Protein AF-A0AAJ2A4D0-F1 (afdb_monomer_lite)

Radius of gyration: 14.12 Å; chains: 1; bounding box: 25×29×46 Å

pLDDT: mean 86.73, std 11.44, range [44.03, 96.62]

Sequence (60 aa):
MTEHRAVYGYLVCTDINAKNSYGGYTGAKRRWFLIRNGAVVRYGERPMYVGHVAPCMRAP

Secondary structure (DSSP, 8-state):
--------SEEEEEEEEEE-TTS-EEEEEEEEEEEETTEEEEEESSPPPBTTB-TTPPP-

Foldseek 3Di:
DDDPDDDDADKDWAWDFDADPVRDTPDTAIKIFGDDPNDGPDIDRDFDDPDNDRVRDDDD

Structure (mmCIF, N/CA/C/O backbone):
data_AF-A0AAJ2A4D0-F1
#
_entry.id   AF-A0AAJ2A4D0-F1
#
loop_
_atom_site.group_PDB
_atom_site.id
_atom_site.type_symbol
_atom_site.label_atom_id
_atom_site.label_alt_id
_atom_site.label_comp_id
_atom_site.label_asym_id
_atom_site.label_entity_id
_atom_site.label_seq_id
_atom_site.pdbx_PDB_ins_code
_atom_site.Cartn_x
_atom_site.Cartn_y
_atom_site.Cartn_z
_atom_site.occupancy
_atom_site.B_iso_or_equiv
_atom_site.auth_seq_id
_atom_site.auth_comp_id
_atom_site.auth_asym_id
_atom_site.auth_atom_id
_atom_site.pdbx_PDB_model_num
ATOM 1 N N . MET A 1 1 ? 2.739 8.710 29.352 1.00 44.03 1 MET A N 1
ATOM 2 C CA . MET A 1 1 ? 2.340 7.413 28.767 1.00 44.03 1 MET A CA 1
ATOM 3 C C . MET A 1 1 ? 1.736 7.697 27.407 1.00 44.03 1 MET A C 1
ATOM 5 O O . MET A 1 1 ? 0.699 8.344 27.352 1.00 44.03 1 MET A O 1
ATOM 9 N N . THR A 1 2 ? 2.410 7.332 26.320 1.00 5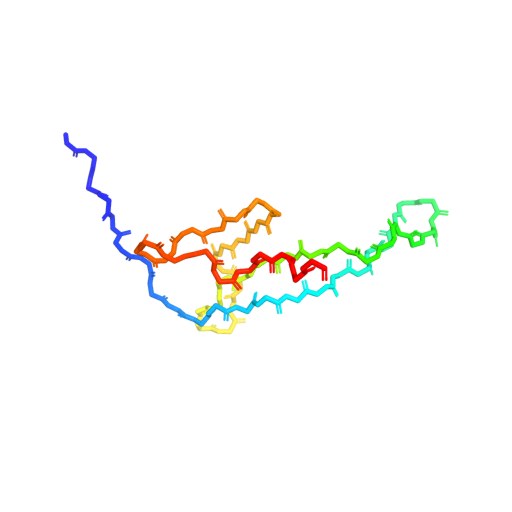7.19 2 THR A N 1
ATOM 10 C CA . THR A 1 2 ? 1.879 7.555 24.968 1.00 57.19 2 THR A CA 1
ATOM 11 C C . THR A 1 2 ? 0.962 6.385 24.634 1.00 57.19 2 THR A C 1
ATOM 13 O O . THR A 1 2 ? 1.417 5.249 24.541 1.00 57.19 2 THR A O 1
ATOM 16 N N . GLU A 1 3 ? -0.339 6.638 24.535 1.00 62.28 3 GLU A N 1
ATOM 17 C CA . GLU A 1 3 ? -1.332 5.606 24.243 1.00 62.28 3 GLU A CA 1
ATOM 18 C C . GLU A 1 3 ? -1.172 5.145 22.783 1.00 62.28 3 GLU A C 1
ATOM 20 O O . GLU A 1 3 ? -1.430 5.897 21.838 1.00 62.28 3 GLU A O 1
ATOM 25 N N . HIS A 1 4 ? -0.711 3.912 22.570 1.00 69.00 4 HIS A N 1
ATOM 26 C CA . HIS A 1 4 ? -0.649 3.322 21.236 1.00 69.00 4 HIS A CA 1
ATOM 27 C C . HIS A 1 4 ? -2.054 2.902 20.803 1.00 69.00 4 HIS A C 1
ATOM 29 O O . HIS A 1 4 ? -2.486 1.775 21.034 1.00 69.00 4 HIS A O 1
ATOM 35 N N . ARG A 1 5 ? -2.786 3.819 20.165 1.00 79.06 5 ARG A N 1
ATOM 36 C CA . ARG A 1 5 ? -4.097 3.499 19.595 1.00 79.06 5 ARG A CA 1
ATOM 37 C C . ARG A 1 5 ? -3.960 2.517 18.439 1.00 79.06 5 ARG A C 1
ATOM 39 O O . ARG A 1 5 ? -3.279 2.795 17.447 1.00 79.06 5 ARG A O 1
ATOM 46 N N . ALA A 1 6 ? -4.657 1.392 18.561 1.00 80.44 6 ALA A N 1
ATOM 47 C CA . ALA A 1 6 ? -4.820 0.440 17.475 1.00 80.44 6 ALA A CA 1
ATOM 48 C C . ALA A 1 6 ? -5.492 1.120 16.272 1.00 80.44 6 ALA A C 1
ATOM 50 O O . ALA A 1 6 ? -6.455 1.879 16.417 1.00 80.44 6 ALA A O 1
ATOM 51 N N . VAL A 1 7 ? -4.975 0.849 15.073 1.00 84.44 7 VAL A N 1
ATOM 52 C CA . VAL A 1 7 ? -5.567 1.316 13.816 1.00 84.44 7 VAL A CA 1
ATOM 53 C C . VAL A 1 7 ? -6.142 0.116 13.089 1.00 84.44 7 VAL A C 1
ATOM 55 O O . VAL A 1 7 ? -5.420 -0.824 12.771 1.00 84.44 7 VAL A O 1
ATOM 58 N N . TYR A 1 8 ? -7.440 0.173 12.817 1.00 88.12 8 TYR A N 1
ATOM 59 C CA . TYR A 1 8 ? -8.176 -0.876 12.121 1.00 88.12 8 TYR A CA 1
ATOM 60 C C . TYR A 1 8 ? -8.437 -0.467 10.670 1.00 88.12 8 TYR A C 1
ATOM 62 O O . TYR A 1 8 ? -8.678 0.709 10.387 1.00 88.12 8 TYR A O 1
ATOM 70 N N . GLY A 1 9 ? -8.395 -1.433 9.756 1.00 92.31 9 GLY A N 1
ATOM 71 C CA . GLY A 1 9 ? -8.624 -1.223 8.329 1.00 92.31 9 GLY A CA 1
ATOM 72 C C . GLY A 1 9 ? -8.273 -2.461 7.508 1.00 92.31 9 GLY A C 1
ATOM 73 O O . GLY A 1 9 ? -7.930 -3.504 8.060 1.00 92.31 9 GLY A O 1
ATOM 74 N N . TYR A 1 10 ? -8.333 -2.321 6.188 1.00 92.56 10 TYR A N 1
ATOM 75 C CA . TYR A 1 10 ? -7.947 -3.359 5.238 1.00 92.56 10 TYR A CA 1
ATOM 76 C C . TYR A 1 10 ? -6.484 -3.189 4.850 1.00 92.56 10 TYR A C 1
ATOM 78 O O . TYR A 1 10 ? -6.087 -2.120 4.382 1.00 92.56 10 TYR A O 1
ATOM 86 N N . LEU A 1 11 ? -5.686 -4.235 5.046 1.00 92.25 11 LEU A N 1
ATOM 87 C CA . LEU A 1 11 ? -4.294 -4.256 4.619 1.00 92.25 11 LEU A CA 1
ATOM 88 C C . LEU A 1 11 ? -4.195 -4.824 3.204 1.00 92.25 11 LEU A C 1
ATOM 90 O O . LEU A 1 11 ? -4.656 -5.932 2.944 1.00 92.25 11 LEU A O 1
ATOM 94 N N . VAL A 1 12 ? -3.551 -4.081 2.309 1.00 92.56 12 VAL A N 1
ATOM 95 C CA . VAL A 1 12 ? -3.297 -4.500 0.929 1.00 92.56 12 VAL A CA 1
ATOM 96 C C . VAL A 1 12 ? -1.796 -4.512 0.681 1.00 92.56 12 VAL A C 1
ATOM 98 O O . VAL A 1 12 ? -1.133 -3.489 0.857 1.00 92.56 12 VAL A O 1
ATOM 101 N N . CYS A 1 13 ? -1.268 -5.654 0.245 1.00 91.88 13 CYS A N 1
ATOM 102 C CA . CYS A 1 13 ? 0.091 -5.776 -0.271 1.00 91.88 13 CYS A CA 1
ATOM 103 C C . CYS A 1 13 ? 0.028 -5.750 -1.800 1.00 91.88 13 CYS A C 1
ATOM 105 O O . CYS A 1 13 ? -0.686 -6.552 -2.397 1.00 91.88 13 CYS A O 1
ATOM 107 N N . THR A 1 14 ? 0.764 -4.849 -2.444 1.00 91.50 14 THR A N 1
ATOM 108 C CA . THR A 1 14 ? 0.774 -4.763 -3.909 1.00 91.50 14 THR A CA 1
ATOM 109 C C . THR A 1 14 ? 2.118 -4.272 -4.430 1.00 91.50 14 THR A C 1
ATOM 111 O O . THR A 1 14 ? 2.854 -3.569 -3.732 1.00 91.50 14 THR A O 1
ATOM 114 N N . ASP A 1 15 ? 2.461 -4.673 -5.648 1.00 92.75 15 ASP A N 1
ATOM 115 C CA . ASP A 1 15 ? 3.647 -4.207 -6.352 1.00 92.75 15 ASP A CA 1
ATOM 116 C C . ASP A 1 15 ? 3.290 -2.960 -7.172 1.00 92.75 15 ASP A C 1
ATOM 118 O O . ASP A 1 15 ? 2.468 -3.002 -8.085 1.00 92.75 15 ASP A O 1
ATOM 122 N N . ILE A 1 16 ? 3.906 -1.826 -6.830 1.00 92.50 16 ILE A N 1
ATOM 123 C CA . ILE A 1 16 ? 3.678 -0.542 -7.496 1.00 92.50 16 ILE A CA 1
ATOM 124 C C . ILE A 1 16 ? 4.857 -0.219 -8.391 1.00 92.50 16 ILE A C 1
ATOM 126 O O . ILE A 1 16 ? 5.997 -0.144 -7.934 1.00 92.50 16 ILE A O 1
ATOM 130 N N . ASN A 1 17 ? 4.557 0.055 -9.656 1.00 94.69 17 ASN A N 1
ATOM 131 C CA . ASN A 1 17 ? 5.500 0.647 -10.586 1.00 94.69 17 ASN A CA 1
ATOM 132 C C . ASN A 1 17 ? 5.162 2.130 -10.788 1.00 94.69 17 ASN A C 1
ATOM 134 O O . ASN A 1 17 ? 4.245 2.476 -11.531 1.00 94.69 17 ASN A O 1
ATOM 138 N N . ALA A 1 18 ? 5.884 3.007 -10.092 1.00 92.75 18 ALA A N 1
ATOM 139 C CA . ALA A 1 18 ? 5.643 4.446 -10.140 1.00 92.75 18 ALA A CA 1
ATOM 140 C C . ALA A 1 18 ? 6.519 5.130 -11.199 1.00 92.75 18 ALA A C 1
ATOM 142 O O . ALA A 1 18 ? 7.707 4.811 -11.341 1.00 92.75 18 ALA A O 1
ATOM 143 N N . LYS A 1 19 ? 5.928 6.103 -11.898 1.00 96.62 19 LYS A N 1
ATOM 144 C CA . LYS A 1 19 ? 6.611 6.998 -12.837 1.00 96.62 19 LYS A CA 1
ATOM 145 C C . LYS A 1 19 ? 7.380 8.080 -12.069 1.00 96.62 19 LYS A C 1
ATOM 147 O O . LYS A 1 19 ? 6.848 8.653 -11.121 1.00 96.62 19 LYS A O 1
ATOM 152 N N . ASN A 1 20 ? 8.620 8.351 -12.464 1.00 93.62 20 ASN A N 1
ATOM 153 C CA . ASN A 1 20 ? 9.438 9.433 -11.916 1.00 93.62 20 ASN A CA 1
ATOM 154 C C . ASN A 1 20 ? 9.240 10.750 -12.694 1.00 93.62 20 ASN A C 1
ATOM 156 O O . ASN A 1 20 ? 8.575 10.793 -13.731 1.00 93.62 20 ASN A O 1
ATOM 160 N N . SER A 1 21 ? 9.846 11.832 -12.201 1.00 96.19 21 SER A N 1
ATOM 161 C CA . SER A 1 21 ? 9.784 13.167 -12.818 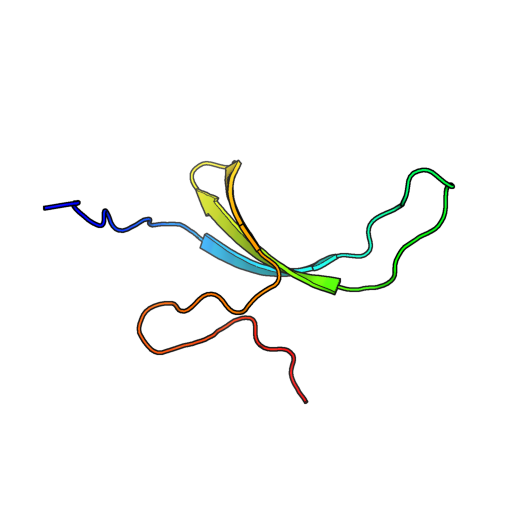1.00 96.19 21 SER A CA 1
ATOM 162 C C . SER A 1 21 ? 10.429 13.250 -14.207 1.00 96.19 21 SER A C 1
ATOM 164 O O . SER A 1 21 ? 10.099 14.153 -14.967 1.00 96.19 21 SER A O 1
ATOM 166 N N . TYR A 1 22 ? 11.299 12.302 -14.565 1.00 96.19 22 TY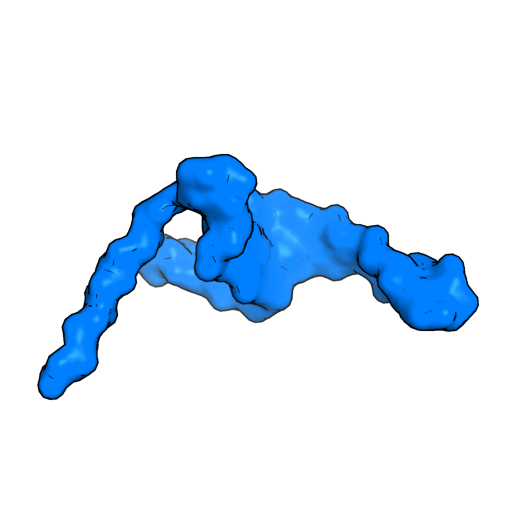R A N 1
ATOM 167 C CA . TYR A 1 22 ? 11.964 12.225 -15.873 1.00 96.19 22 TYR A CA 1
ATOM 168 C C . TYR A 1 22 ? 11.150 11.460 -16.924 1.00 96.19 22 TYR A C 1
ATOM 170 O O . TYR A 1 22 ? 11.604 11.279 -18.049 1.00 96.19 22 TYR A O 1
ATOM 178 N N . GLY A 1 23 ? 9.956 10.977 -16.575 1.00 95.12 23 GLY A N 1
ATOM 179 C CA . GLY A 1 23 ? 9.081 10.271 -17.505 1.00 95.12 23 GLY A CA 1
ATOM 180 C C . GLY A 1 23 ? 9.226 8.746 -17.508 1.00 95.12 23 GLY A C 1
ATOM 181 O O . GLY A 1 23 ? 8.405 8.076 -18.130 1.00 95.12 23 GLY A O 1
ATOM 182 N N . GLY A 1 24 ? 10.209 8.196 -16.792 1.00 96.62 24 GLY A N 1
ATOM 183 C CA . GLY A 1 24 ? 10.484 6.760 -16.731 1.00 96.62 24 GLY A CA 1
ATOM 184 C C . GLY A 1 24 ? 9.798 6.054 -15.560 1.00 96.62 24 GLY A C 1
ATOM 185 O O . GLY A 1 24 ? 9.515 6.653 -14.523 1.00 96.62 24 GLY A O 1
ATOM 186 N N . TYR A 1 25 ? 9.561 4.753 -15.708 1.00 96.25 25 TYR A N 1
ATOM 187 C CA . TYR A 1 25 ? 9.088 3.886 -14.630 1.00 96.25 25 TYR A CA 1
ATOM 188 C C . TYR A 1 25 ? 10.253 3.400 -13.762 1.00 96.25 25 TYR A C 1
ATOM 190 O O . TYR A 1 25 ? 11.318 3.064 -14.269 1.00 96.25 25 TYR A O 1
ATOM 198 N N . THR A 1 26 ? 10.051 3.356 -12.446 1.00 94.31 26 THR A N 1
ATOM 199 C CA . THR A 1 26 ? 11.117 3.051 -11.470 1.00 94.31 26 THR A CA 1
ATOM 200 C C . THR A 1 26 ? 11.237 1.567 -11.108 1.00 94.31 26 THR A C 1
ATOM 202 O O . THR A 1 26 ? 12.046 1.211 -10.250 1.00 94.31 26 THR A O 1
ATOM 205 N N . GLY A 1 27 ? 10.444 0.711 -11.759 1.00 93.81 27 GLY A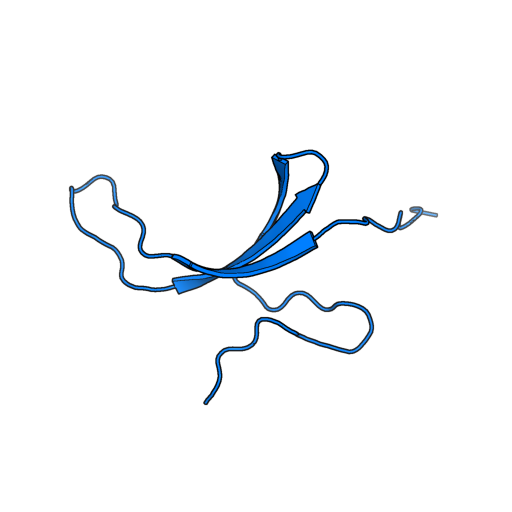 N 1
ATOM 206 C CA . GLY A 1 27 ? 10.372 -0.723 -11.493 1.00 93.81 27 GLY A CA 1
ATOM 207 C C . GLY A 1 27 ? 9.329 -1.074 -10.430 1.00 93.81 27 GLY A C 1
ATOM 208 O O . GLY A 1 27 ? 8.902 -0.233 -9.639 1.00 93.81 27 GLY A O 1
ATOM 209 N N . ALA A 1 28 ? 8.904 -2.339 -10.424 1.00 92.75 28 ALA A N 1
ATOM 210 C CA . ALA A 1 28 ? 7.912 -2.846 -9.483 1.00 92.75 28 ALA A CA 1
ATOM 211 C C . ALA A 1 28 ? 8.487 -2.933 -8.058 1.00 92.75 28 ALA A C 1
ATOM 213 O O . ALA A 1 28 ? 9.426 -3.693 -7.785 1.00 92.75 28 ALA A O 1
ATOM 214 N N . LYS A 1 29 ? 7.901 -2.160 -7.141 1.00 90.62 29 LYS A N 1
ATOM 215 C CA . LYS A 1 29 ? 8.266 -2.124 -5.722 1.00 90.62 29 LYS A CA 1
ATOM 216 C C . LYS A 1 29 ? 7.101 -2.611 -4.874 1.00 90.62 29 LYS A C 1
ATOM 218 O O . LYS A 1 29 ? 6.017 -2.026 -4.918 1.00 90.62 29 LYS A O 1
ATOM 223 N N . ARG A 1 30 ? 7.342 -3.637 -4.059 1.00 91.06 30 ARG A N 1
ATOM 224 C CA . ARG A 1 30 ? 6.365 -4.127 -3.086 1.00 91.06 30 ARG A CA 1
ATOM 225 C C . ARG A 1 30 ? 6.096 -3.047 -2.045 1.00 91.06 30 ARG A C 1
ATOM 227 O O . ARG A 1 30 ? 7.026 -2.533 -1.427 1.00 91.06 30 ARG A O 1
ATOM 234 N N . ARG A 1 31 ? 4.823 -2.729 -1.833 1.00 92.25 31 ARG A N 1
ATOM 235 C CA . ARG A 1 31 ? 4.357 -1.811 -0.793 1.00 92.25 31 ARG A CA 1
ATOM 236 C C . ARG A 1 31 ? 3.143 -2.372 -0.076 1.00 92.25 31 ARG A C 1
ATOM 238 O O . ARG A 1 31 ? 2.443 -3.242 -0.596 1.00 92.25 31 ARG A O 1
ATOM 245 N N . TRP A 1 32 ? 2.900 -1.847 1.116 1.00 93.56 32 TRP A N 1
ATOM 246 C CA . TRP A 1 32 ? 1.684 -2.106 1.872 1.00 93.56 32 TRP A CA 1
ATOM 247 C C . TRP A 1 32 ? 0.891 -0.821 2.077 1.00 93.56 32 TRP A C 1
ATOM 249 O O . TRP A 1 32 ? 1.468 0.260 2.215 1.00 93.56 32 TRP A O 1
ATOM 259 N N . PHE A 1 33 ? -0.431 -0.961 2.111 1.00 94.31 33 PHE A N 1
ATOM 260 C CA . PHE A 1 33 ? -1.388 0.118 2.330 1.00 94.31 33 PHE A CA 1
ATOM 261 C C . PHE A 1 33 ? -2.428 -0.329 3.344 1.00 94.31 33 PHE A C 1
ATOM 263 O O . PHE A 1 33 ? -2.990 -1.414 3.217 1.00 94.31 33 PHE A O 1
ATOM 270 N N . LEU A 1 34 ? -2.701 0.518 4.330 1.00 94.50 34 LEU A N 1
ATOM 271 C CA . LEU A 1 34 ? -3.841 0.371 5.220 1.00 94.50 34 LEU A CA 1
ATOM 272 C C . LEU A 1 34 ? -4.945 1.301 4.729 1.00 94.50 34 LEU A C 1
ATOM 274 O O . LEU A 1 34 ? -4.782 2.523 4.752 1.00 94.50 34 LEU A O 1
ATOM 278 N N . ILE A 1 35 ? -6.052 0.718 4.285 1.00 95.69 35 ILE A N 1
ATOM 279 C CA . ILE A 1 35 ? -7.207 1.435 3.752 1.00 95.69 35 ILE A CA 1
ATOM 280 C C . ILE A 1 35 ? -8.322 1.426 4.795 1.00 95.69 35 ILE A C 1
ATOM 282 O O . ILE A 1 35 ? -8.680 0.380 5.339 1.00 95.69 35 ILE A O 1
ATOM 286 N N . ARG A 1 36 ? -8.899 2.595 5.069 1.00 95.69 36 ARG A N 1
ATOM 287 C CA . ARG A 1 36 ? -10.053 2.762 5.955 1.00 95.69 36 ARG A CA 1
ATOM 288 C C . ARG A 1 36 ? -10.964 3.835 5.374 1.00 95.69 36 ARG A C 1
ATOM 290 O O . ARG A 1 36 ? -10.489 4.910 5.027 1.00 95.69 36 ARG A O 1
ATOM 297 N N . ASN A 1 37 ? -12.263 3.548 5.280 1.00 96.19 37 ASN A N 1
ATOM 298 C CA . ASN A 1 37 ? -13.276 4.476 4.757 1.00 96.19 37 ASN A CA 1
ATOM 299 C C . ASN A 1 37 ? -12.921 5.047 3.367 1.00 96.19 37 ASN A C 1
ATOM 301 O O . ASN A 1 37 ? -13.035 6.246 3.137 1.00 96.19 37 ASN A O 1
ATOM 305 N N . GLY A 1 38 ? -12.431 4.197 2.459 1.00 95.69 38 GLY A N 1
ATOM 306 C CA . GLY A 1 38 ? -12.069 4.600 1.093 1.00 95.69 38 GLY A CA 1
ATOM 307 C C . GLY A 1 38 ? -10.758 5.387 0.962 1.00 95.69 38 GLY A C 1
ATOM 308 O O . GLY A 1 38 ? -10.395 5.754 -0.149 1.00 95.69 38 GLY A O 1
ATOM 309 N N . ALA A 1 39 ? -10.025 5.616 2.057 1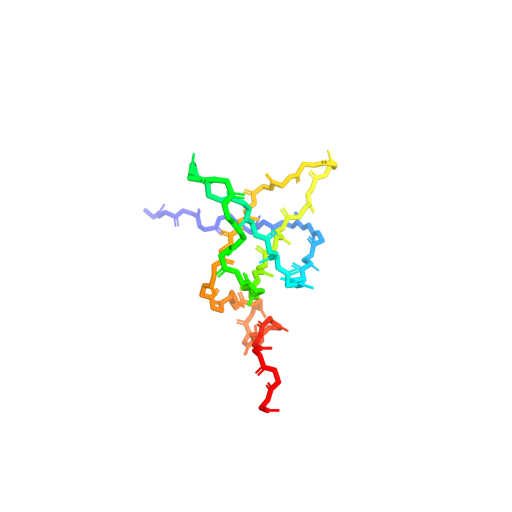.00 96.44 39 ALA A N 1
ATOM 310 C CA . ALA A 1 39 ? -8.769 6.360 2.053 1.00 96.44 39 ALA A CA 1
ATOM 311 C C . ALA A 1 39 ? -7.589 5.513 2.545 1.00 96.44 39 ALA A C 1
ATOM 313 O O . ALA A 1 39 ? -7.729 4.674 3.438 1.00 96.44 39 ALA A O 1
ATOM 314 N N . VAL A 1 40 ? -6.401 5.777 1.996 1.00 95.25 40 VAL A N 1
ATOM 315 C CA . VAL A 1 40 ? -5.138 5.258 2.535 1.00 95.25 40 VAL A CA 1
ATOM 316 C C . VAL A 1 40 ? -4.802 6.036 3.803 1.00 95.25 40 VAL A C 1
ATOM 318 O O . VAL A 1 40 ? -4.521 7.229 3.746 1.00 95.25 40 VAL A O 1
ATOM 321 N N . VAL A 1 41 ? -4.802 5.357 4.949 1.00 95.25 41 VAL A N 1
ATOM 322 C CA . VAL A 1 41 ? -4.481 5.966 6.250 1.00 95.25 41 VAL A CA 1
ATOM 323 C C . VAL A 1 41 ? -3.044 5.701 6.692 1.00 95.25 41 VAL A C 1
ATOM 325 O O . VAL A 1 41 ? -2.509 6.451 7.504 1.00 95.25 41 VAL A O 1
ATOM 328 N N . ARG A 1 42 ? -2.407 4.641 6.176 1.00 92.81 42 ARG A N 1
ATOM 329 C CA . ARG A 1 42 ? -0.981 4.327 6.376 1.00 92.81 42 ARG A CA 1
ATOM 330 C C . ARG A 1 42 ? -0.430 3.585 5.164 1.00 92.81 42 ARG A C 1
ATOM 332 O O . ARG A 1 42 ? -1.172 2.866 4.500 1.00 92.81 42 ARG A O 1
ATOM 339 N N . TYR A 1 43 ? 0.862 3.728 4.903 1.00 93.44 43 TYR A N 1
ATOM 340 C CA . TYR A 1 43 ? 1.561 2.984 3.859 1.00 93.44 43 TYR A CA 1
ATOM 341 C C . TYR A 1 43 ? 3.049 2.854 4.186 1.00 93.44 43 TYR A C 1
ATOM 343 O O . TYR A 1 43 ? 3.579 3.602 5.009 1.00 93.44 43 TYR A O 1
ATOM 351 N N . GLY A 1 44 ? 3.736 1.935 3.512 1.00 91.69 44 GLY A N 1
ATOM 352 C CA . GLY A 1 44 ? 5.179 1.796 3.659 1.00 91.69 44 GLY A CA 1
ATOM 353 C C . GLY A 1 44 ? 5.812 0.785 2.713 1.00 91.69 44 GLY A C 1
ATOM 354 O O . GLY A 1 44 ? 5.137 0.047 1.995 1.00 91.69 44 GLY A O 1
ATOM 355 N N . GLU A 1 45 ? 7.144 0.789 2.719 1.00 87.50 45 GLU A N 1
ATOM 356 C CA . GLU A 1 45 ? 7.989 -0.136 1.949 1.00 87.50 45 GLU A CA 1
ATOM 357 C C . GLU A 1 45 ? 8.613 -1.222 2.836 1.00 87.50 45 GLU A C 1
ATOM 359 O O . GLU A 1 45 ? 8.834 -2.343 2.390 1.00 87.50 45 GLU A O 1
ATOM 364 N N . ARG A 1 46 ? 8.886 -0.904 4.110 1.00 86.12 46 ARG A N 1
ATOM 365 C CA . ARG A 1 46 ? 9.384 -1.877 5.094 1.00 86.12 46 ARG A CA 1
ATOM 366 C C . ARG A 1 46 ? 8.255 -2.787 5.573 1.00 86.12 46 ARG A C 1
ATOM 368 O O . ARG A 1 46 ? 7.116 -2.326 5.598 1.00 86.12 46 ARG A O 1
ATOM 375 N N . PRO A 1 47 ? 8.541 -4.021 6.018 1.00 84.44 47 PRO A N 1
ATOM 376 C CA . PRO A 1 47 ? 7.517 -4.909 6.552 1.00 84.44 47 PRO A CA 1
ATOM 377 C C . PRO A 1 47 ? 6.731 -4.243 7.687 1.00 84.44 47 PRO A C 1
ATOM 379 O O . PRO A 1 47 ? 7.310 -3.783 8.672 1.00 84.44 47 PRO A O 1
ATOM 382 N N . MET A 1 48 ? 5.410 -4.182 7.536 1.00 83.44 48 MET A N 1
ATOM 383 C CA . MET A 1 48 ? 4.509 -3.887 8.645 1.00 83.44 48 MET A CA 1
ATOM 384 C C . MET A 1 48 ? 4.246 -5.184 9.396 1.00 83.44 48 MET A C 1
ATOM 386 O O . MET A 1 48 ? 3.911 -6.188 8.771 1.00 83.44 48 MET A O 1
ATOM 390 N N . TYR A 1 49 ? 4.351 -5.144 10.720 1.00 83.56 49 TYR A N 1
ATOM 391 C CA . TYR A 1 49 ? 3.941 -6.251 11.570 1.00 83.56 49 TYR A CA 1
ATOM 392 C C . TYR A 1 49 ? 2.495 -6.039 12.024 1.00 83.56 49 TYR A C 1
ATOM 394 O O . TYR A 1 49 ? 2.162 -5.001 12.599 1.00 83.56 49 TYR A O 1
ATOM 402 N N . VAL A 1 50 ? 1.633 -7.015 11.743 1.00 82.44 50 VAL A N 1
ATOM 403 C CA . VAL A 1 50 ? 0.278 -7.111 12.297 1.00 82.44 50 VAL A CA 1
ATOM 404 C C . VAL A 1 50 ? 0.330 -8.205 13.358 1.00 82.44 50 VAL A C 1
ATOM 406 O O . VAL A 1 50 ? 0.366 -9.393 13.041 1.00 82.44 50 VAL A O 1
ATOM 409 N N . GLY A 1 51 ? 0.445 -7.801 14.625 1.00 81.62 51 GLY A N 1
ATOM 410 C CA . GLY A 1 51 ? 0.844 -8.722 15.691 1.00 81.62 51 GLY A CA 1
ATOM 411 C C . GLY A 1 51 ? 2.265 -9.244 15.448 1.00 81.62 51 GLY A C 1
ATOM 412 O O . GLY A 1 51 ? 3.189 -8.452 15.278 1.00 81.62 51 GLY A O 1
ATOM 413 N N . HIS A 1 52 ? 2.430 -10.568 15.389 1.00 79.31 52 HIS A N 1
ATOM 414 C CA . HIS A 1 52 ? 3.720 -11.233 15.144 1.00 79.31 52 HIS A CA 1
ATOM 415 C C . HIS A 1 52 ? 3.963 -11.614 13.672 1.00 79.31 52 HIS A C 1
ATOM 417 O O . HIS A 1 52 ? 4.937 -12.296 13.368 1.00 79.31 52 HIS A O 1
ATOM 423 N N . VAL A 1 53 ? 3.092 -11.192 12.749 1.00 80.50 53 VAL A N 1
ATOM 424 C CA . VAL A 1 53 ? 3.154 -11.587 11.333 1.00 80.50 53 VAL A CA 1
ATOM 425 C C . VAL A 1 53 ? 3.538 -10.396 10.461 1.00 80.50 53 VAL A C 1
ATOM 427 O O . VAL A 1 53 ? 3.005 -9.302 10.639 1.00 80.50 53 VAL A O 1
ATOM 430 N N . ALA A 1 54 ? 4.424 -10.618 9.487 1.00 82.88 54 ALA A N 1
ATOM 431 C CA . ALA A 1 54 ? 4.782 -9.651 8.448 1.00 82.88 54 ALA A CA 1
ATOM 432 C C . ALA A 1 54 ? 4.162 -10.055 7.090 1.00 82.88 54 ALA A C 1
ATOM 434 O O . ALA A 1 54 ? 4.816 -10.702 6.272 1.00 82.88 54 ALA A O 1
ATOM 435 N N . PRO A 1 55 ? 2.894 -9.696 6.822 1.00 78.38 55 PRO A N 1
ATOM 436 C CA . PRO A 1 55 ? 2.129 -10.223 5.686 1.00 78.38 55 PRO A CA 1
ATOM 437 C C . PRO A 1 55 ? 2.625 -9.768 4.306 1.00 78.38 55 PRO A C 1
ATOM 439 O O . PRO A 1 55 ? 2.370 -10.445 3.317 1.00 78.38 55 PRO A O 1
ATOM 442 N N . CYS A 1 56 ? 3.336 -8.640 4.210 1.00 82.12 56 CYS A N 1
ATOM 443 C CA . CYS A 1 56 ? 3.774 -8.085 2.923 1.00 82.12 56 CYS A CA 1
ATOM 444 C C . CYS A 1 56 ? 5.240 -8.385 2.579 1.00 82.12 56 CYS A C 1
ATOM 446 O O . CYS A 1 56 ? 5.830 -7.668 1.766 1.00 82.12 56 CYS A O 1
ATOM 448 N N . MET A 1 57 ? 5.833 -9.427 3.174 1.00 77.56 57 MET A N 1
ATOM 449 C CA . MET A 1 57 ? 7.157 -9.897 2.763 1.00 77.56 57 MET A CA 1
ATOM 450 C C . MET A 1 57 ? 7.133 -10.339 1.294 1.00 77.56 57 MET A C 1
ATOM 452 O O . MET A 1 57 ? 6.136 -10.863 0.788 1.00 77.56 57 MET A O 1
ATOM 456 N N . ARG A 1 58 ? 8.221 -10.058 0.573 1.00 69.00 58 ARG A N 1
ATOM 457 C CA . ARG A 1 58 ? 8.392 -10.571 -0.787 1.00 69.00 58 ARG A CA 1
ATOM 458 C C . ARG A 1 58 ? 8.578 -12.084 -0.668 1.00 69.00 58 ARG A C 1
ATOM 460 O O . ARG A 1 58 ? 9.369 -12.516 0.166 1.00 69.00 58 ARG A O 1
ATOM 467 N N . ALA A 1 59 ? 7.818 -12.860 -1.440 1.00 59.38 59 ALA A N 1
ATOM 468 C CA . ALA A 1 59 ? 8.106 -14.283 -1.571 1.00 59.38 59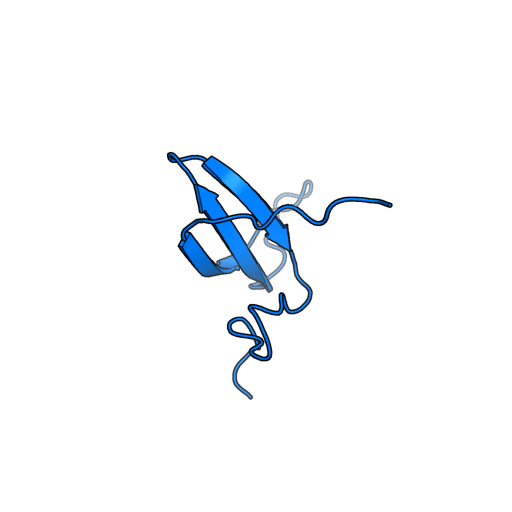 ALA A CA 1
ATOM 469 C C . ALA A 1 59 ? 9.538 -14.435 -2.126 1.00 59.38 59 ALA A C 1
ATOM 471 O O . ALA A 1 59 ? 9.934 -13.572 -2.923 1.00 59.38 59 ALA A O 1
ATOM 472 N N . PRO A 1 60 ? 10.310 -15.428 -1.650 1.00 59.41 60 PRO A N 1
ATOM 473 C CA . PRO A 1 60 ? 11.651 -15.697 -2.161 1.00 59.41 60 PRO A CA 1
ATOM 474 C C . PRO A 1 60 ? 11.640 -16.000 -3.662 1.00 59.41 60 PRO A C 1
ATOM 476 O O . PRO A 1 60 ? 10.619 -16.537 -4.154 1.00 59.41 60 PRO A O 1
#